Protein AF-A0A2B2FW16-F1 (afdb_monomer_lite)

Sequence (118 aa):
MTKNWTPPLGQTPNYMNGGWNTHQTSRTADKVDHIADKASFAVDMINNALIGFDGIEKELMELSSASNPPQPETLRIMAHRIDTYQKQVQNGLFNLKKFMEDIDKATDNIQRNSDWKY

pLDDT: mean 77.88, std 19.07, range [40.53, 97.56]

Foldseek 3Di:
DDDDDDPDDDDDPPPVPPPPVVVVVVVLVVQLVVLVVQLVVLVVLLVVLVVLVVVLVVVVVVQVPDPDHDDVVVVVVSVVSNVVSVVSNVVSVVSNVVSVVVNVVSVVVVVVVVVVPD

Secondary structure (DSSP, 8-state):
--------TT----TTSSSHHHHHHHHHHHHHHHHHHHHHHHHHHHHHHHHHHHHHHHHHHHHHH-SSPPPHHHHHHHHHHHHHHHHHHHHHHHHHHHHHHHHHHHHHHHHHHHHTT-

Organism: Bacillus cereus (NCBI:txid1396)

Structure (mmCIF, N/CA/C/O backbone):
data_AF-A0A2B2FW16-F1
#
_entry.id   AF-A0A2B2FW16-F1
#
loop_
_atom_site.group_PDB
_atom_site.id
_atom_site.type_symbol
_atom_site.label_atom_id
_atom_site.label_alt_id
_atom_site.label_comp_id
_atom_site.label_asym_id
_atom_site.label_entity_id
_atom_site.label_seq_id
_atom_site.pdbx_PDB_ins_code
_atom_site.Cartn_x
_atom_site.Cartn_y
_atom_site.Cartn_z
_atom_site.occupancy
_atom_site.B_iso_or_equiv
_atom_site.auth_seq_id
_atom_site.auth_comp_id
_atom_site.auth_asym_id
_atom_site.auth_atom_id
_atom_site.pdbx_PDB_model_num
ATOM 1 N N . MET A 1 1 ? 42.074 -29.219 -70.187 1.00 40.53 1 MET A N 1
ATOM 2 C CA . MET A 1 1 ? 42.524 -28.145 -69.275 1.00 40.53 1 MET A CA 1
ATOM 3 C C . MET A 1 1 ? 41.413 -27.871 -68.274 1.00 40.53 1 MET A C 1
ATOM 5 O O . MET A 1 1 ? 40.468 -27.160 -68.585 1.00 40.53 1 MET A O 1
ATOM 9 N N . THR A 1 2 ? 41.472 -28.517 -67.114 1.00 44.41 2 THR A N 1
ATOM 10 C CA . THR A 1 2 ? 40.521 -28.348 -66.009 1.00 44.41 2 THR A CA 1
ATOM 11 C C . THR A 1 2 ? 40.937 -27.127 -65.190 1.00 44.41 2 THR A C 1
ATOM 13 O O . THR A 1 2 ? 42.020 -27.114 -64.608 1.00 44.41 2 THR A O 1
ATOM 16 N N . LYS A 1 3 ? 40.118 -26.069 -65.177 1.00 44.16 3 LYS A N 1
ATOM 17 C CA . LYS A 1 3 ? 40.346 -24.913 -64.299 1.00 44.16 3 LYS A CA 1
ATOM 18 C C . LYS A 1 3 ? 39.970 -25.302 -62.868 1.00 44.16 3 LYS A C 1
ATOM 20 O O . LYS A 1 3 ? 38.790 -25.403 -62.551 1.00 44.16 3 LYS A O 1
ATOM 25 N N . ASN A 1 4 ? 40.983 -25.507 -62.029 1.00 47.41 4 ASN A N 1
ATOM 26 C CA . ASN A 1 4 ? 40.842 -25.523 -60.577 1.00 47.41 4 ASN A CA 1
ATOM 27 C C . ASN A 1 4 ? 40.346 -24.144 -60.130 1.00 47.41 4 ASN A C 1
ATOM 29 O O . ASN A 1 4 ? 41.022 -23.140 -60.356 1.00 47.41 4 ASN A O 1
ATOM 33 N N . TRP A 1 5 ? 39.155 -24.094 -59.542 1.00 49.66 5 TRP A N 1
ATOM 34 C CA . TRP A 1 5 ? 38.637 -22.894 -58.900 1.00 49.66 5 TRP A CA 1
ATOM 35 C C . TRP A 1 5 ? 38.999 -22.945 -57.417 1.00 49.66 5 TRP A C 1
ATOM 37 O O . TRP A 1 5 ? 38.567 -23.849 -56.703 1.00 49.66 5 TRP A O 1
ATOM 47 N N . THR A 1 6 ? 39.804 -21.988 -56.967 1.00 59.97 6 THR A N 1
ATOM 48 C CA . THR A 1 6 ? 40.143 -21.788 -55.555 1.00 59.97 6 THR A CA 1
ATOM 49 C C . THR A 1 6 ? 39.405 -20.535 -55.076 1.00 59.97 6 THR A C 1
ATOM 51 O O . THR A 1 6 ? 39.604 -19.476 -55.679 1.00 59.97 6 THR A O 1
ATOM 54 N N . PRO A 1 7 ? 38.552 -20.604 -54.037 1.00 52.31 7 PRO A N 1
ATOM 55 C CA . PRO A 1 7 ? 37.920 -19.409 -53.490 1.00 52.31 7 PRO A CA 1
ATOM 56 C C . PRO A 1 7 ? 38.981 -18.480 -52.875 1.00 52.31 7 PRO A C 1
ATOM 58 O O . PRO A 1 7 ? 39.965 -18.967 -52.309 1.00 52.31 7 PRO A O 1
ATOM 61 N N . PRO A 1 8 ? 38.806 -17.149 -52.963 1.00 55.25 8 PRO A N 1
ATOM 62 C CA . PRO A 1 8 ? 39.739 -16.201 -52.373 1.00 55.25 8 PRO A CA 1
ATOM 63 C C . PRO A 1 8 ? 39.757 -16.359 -50.847 1.00 55.25 8 PRO A C 1
ATOM 65 O O . PRO A 1 8 ? 38.731 -16.235 -50.175 1.00 55.25 8 PRO A O 1
ATOM 68 N N . LEU A 1 9 ? 40.943 -16.630 -50.299 1.00 51.38 9 LEU A N 1
ATOM 69 C CA . LEU A 1 9 ? 41.205 -16.596 -48.864 1.00 51.38 9 LEU A CA 1
ATOM 70 C C . LEU A 1 9 ? 41.092 -15.140 -48.400 1.00 51.38 9 LEU A C 1
ATOM 72 O O . LEU A 1 9 ? 41.952 -14.323 -48.716 1.00 51.38 9 LEU A O 1
ATOM 76 N N . GLY A 1 10 ? 40.013 -14.805 -47.692 1.00 48.97 10 GLY A N 1
ATOM 77 C CA . GLY A 1 10 ? 39.841 -13.455 -47.147 1.00 48.97 10 GLY A CA 1
ATOM 78 C C . GLY A 1 10 ? 38.414 -12.997 -46.861 1.00 48.97 10 GLY A C 1
ATOM 79 O O . GLY A 1 10 ? 38.240 -11.879 -46.392 1.00 48.97 10 GLY A O 1
ATOM 80 N N . GLN A 1 11 ? 37.387 -13.814 -47.098 1.00 46.72 11 GLN A N 1
ATOM 81 C CA . GLN A 1 11 ? 36.045 -13.490 -46.611 1.00 46.72 11 GLN A CA 1
ATOM 82 C C . GLN A 1 11 ? 35.907 -13.981 -45.171 1.00 46.72 11 GLN A C 1
ATOM 84 O O . GLN A 1 11 ? 35.471 -15.102 -44.912 1.00 46.72 11 GLN A O 1
ATOM 89 N N . THR A 1 12 ? 36.302 -13.141 -44.216 1.00 50.41 12 THR A N 1
ATOM 90 C CA . THR A 1 12 ? 35.752 -13.239 -42.865 1.00 50.41 12 THR A CA 1
ATOM 91 C C . THR A 1 12 ? 34.227 -13.149 -42.983 1.00 50.41 12 THR A C 1
ATOM 93 O O . THR A 1 12 ? 33.723 -12.224 -43.629 1.00 50.41 12 THR A O 1
ATOM 96 N N . PRO A 1 13 ? 33.455 -14.093 -42.412 1.00 45.47 13 PRO A N 1
ATOM 97 C CA . PRO A 1 13 ? 32.012 -13.947 -42.376 1.00 45.47 13 PRO A CA 1
ATOM 98 C C . PRO A 1 13 ? 31.729 -12.670 -41.597 1.00 45.47 13 PRO A C 1
ATOM 100 O O . PRO A 1 13 ? 32.219 -12.489 -40.480 1.00 45.47 13 PRO A O 1
ATOM 103 N N . ASN A 1 14 ? 31.002 -11.750 -42.217 1.00 49.28 14 ASN A N 1
ATOM 104 C CA . ASN A 1 14 ? 30.673 -10.467 -41.627 1.00 49.28 14 ASN A CA 1
ATOM 105 C C . ASN A 1 14 ? 29.617 -10.694 -40.525 1.00 49.28 14 ASN A C 1
ATOM 107 O O . ASN A 1 14 ? 28.436 -10.409 -40.698 1.00 49.28 14 ASN A O 1
ATOM 111 N N . TYR A 1 15 ? 30.046 -11.236 -39.379 1.00 46.12 15 TYR A N 1
ATOM 112 C CA . TYR A 1 15 ? 29.247 -11.430 -38.162 1.00 46.12 15 TYR A CA 1
ATOM 113 C C . TYR A 1 15 ? 28.799 -10.093 -37.530 1.00 46.12 15 TYR A C 1
ATOM 115 O O . TYR A 1 15 ? 28.121 -10.077 -36.507 1.00 46.12 15 TYR A O 1
ATOM 123 N N . MET A 1 16 ? 29.143 -8.952 -38.139 1.00 44.00 16 MET A N 1
ATOM 124 C CA . MET A 1 16 ? 28.789 -7.606 -37.679 1.00 44.00 16 MET A CA 1
ATOM 125 C C . MET A 1 16 ? 27.459 -7.070 -38.234 1.00 44.00 16 MET A C 1
ATOM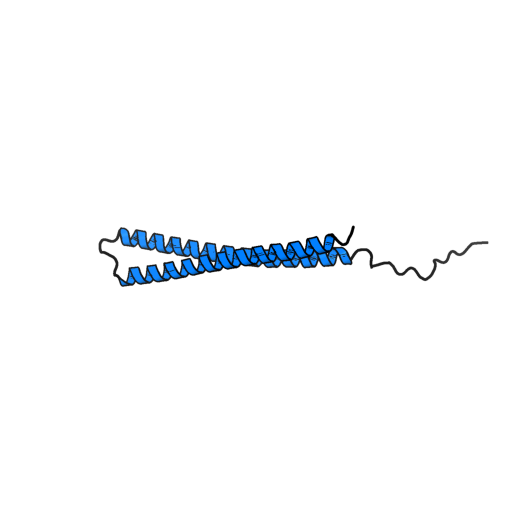 127 O O . MET A 1 16 ? 27.130 -5.923 -37.953 1.00 44.00 16 MET A O 1
ATOM 131 N N . ASN A 1 17 ? 26.664 -7.855 -38.974 1.00 44.06 17 ASN A N 1
ATOM 132 C CA . ASN A 1 17 ? 25.425 -7.360 -39.602 1.00 44.06 17 ASN A CA 1
ATOM 133 C C . ASN A 1 17 ? 24.112 -7.856 -38.953 1.00 44.06 17 ASN A C 1
ATOM 135 O O . ASN A 1 17 ? 23.100 -8.014 -39.627 1.00 44.06 17 ASN A O 1
ATOM 139 N N . GLY A 1 18 ? 24.109 -8.133 -37.644 1.00 46.28 18 GLY A N 1
ATOM 140 C CA . GLY A 1 18 ? 22.880 -8.582 -36.963 1.00 46.28 18 GLY A CA 1
ATOM 141 C C . GLY A 1 18 ? 22.825 -8.445 -35.440 1.00 46.28 18 GLY A C 1
ATOM 142 O O . GLY A 1 18 ? 21.771 -8.682 -34.860 1.00 46.28 18 GLY A O 1
ATOM 143 N N . GLY A 1 19 ? 23.924 -8.060 -34.778 1.00 45.50 19 GLY A N 1
ATOM 144 C CA . GLY A 1 19 ? 24.004 -8.038 -33.308 1.00 45.50 19 GLY A CA 1
ATOM 145 C C . GLY A 1 19 ? 23.775 -6.674 -32.649 1.00 45.50 19 GLY A C 1
ATOM 146 O O . GLY A 1 19 ? 23.350 -6.616 -31.501 1.00 45.50 19 GLY A O 1
ATOM 147 N N . TRP A 1 20 ? 24.037 -5.563 -33.342 1.00 44.16 20 TRP A N 1
ATOM 148 C CA . TRP A 1 20 ? 24.060 -4.238 -32.702 1.00 44.16 20 TRP A CA 1
ATOM 149 C C . TRP A 1 20 ? 22.665 -3.652 -32.431 1.00 44.16 20 TRP A C 1
ATOM 151 O O . TRP A 1 20 ? 22.440 -3.103 -31.355 1.00 44.16 20 TRP A O 1
ATOM 161 N N . ASN A 1 21 ? 21.714 -3.820 -33.359 1.00 50.38 21 ASN A N 1
ATOM 162 C CA . ASN A 1 21 ? 20.327 -3.367 -33.171 1.00 50.38 21 ASN A CA 1
ATOM 163 C C . ASN A 1 21 ? 19.575 -4.242 -32.147 1.00 50.38 21 ASN A C 1
ATOM 165 O O . ASN A 1 21 ? 18.830 -3.725 -31.326 1.00 50.38 21 ASN A O 1
ATOM 169 N N . THR A 1 22 ? 19.812 -5.556 -32.138 1.00 54.75 22 THR A N 1
ATOM 170 C CA . THR A 1 22 ? 19.183 -6.508 -31.203 1.00 54.75 22 THR A CA 1
ATOM 171 C C . THR A 1 22 ? 19.673 -6.339 -29.766 1.00 54.75 22 THR A C 1
ATOM 173 O O . THR A 1 22 ? 18.867 -6.415 -28.844 1.00 54.75 22 THR A O 1
ATOM 176 N N . HIS A 1 23 ? 20.958 -6.042 -29.546 1.00 58.09 23 HIS A N 1
ATOM 177 C CA . HIS A 1 23 ? 21.494 -5.840 -28.192 1.00 58.09 23 HIS A CA 1
ATOM 178 C C . HIS A 1 23 ? 20.967 -4.569 -27.514 1.00 58.09 23 HIS A C 1
ATOM 180 O O . HIS A 1 23 ? 20.744 -4.572 -26.303 1.00 58.09 23 HIS A O 1
ATOM 186 N N . GLN A 1 24 ? 20.768 -3.479 -28.262 1.00 57.28 24 GLN A N 1
ATOM 187 C CA . GLN A 1 24 ? 20.210 -2.244 -27.702 1.00 57.28 24 GLN A CA 1
ATOM 188 C C . GLN A 1 24 ? 18.713 -2.374 -27.413 1.00 57.28 24 GLN A C 1
ATOM 190 O O . GLN A 1 24 ? 18.280 -1.978 -26.335 1.00 57.28 24 GLN A O 1
ATOM 195 N N . THR A 1 25 ? 17.938 -2.982 -28.317 1.00 61.00 25 THR A N 1
ATOM 196 C CA . THR A 1 25 ? 16.512 -3.250 -28.079 1.00 61.00 25 THR A CA 1
ATOM 197 C C . THR A 1 25 ? 16.305 -4.225 -26.916 1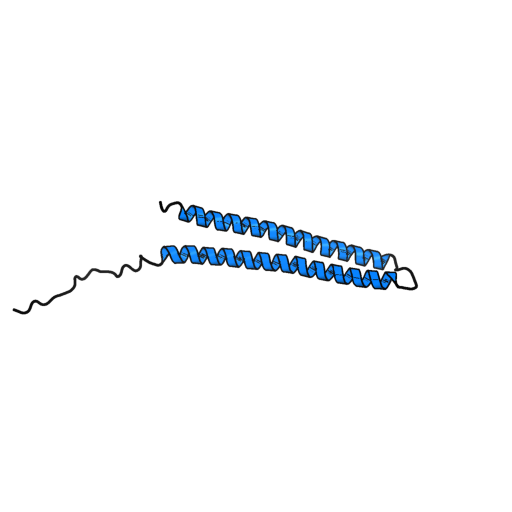.00 61.00 25 THR A C 1
ATOM 199 O O . THR A 1 25 ? 15.447 -3.972 -26.079 1.00 61.00 25 THR A O 1
ATOM 202 N N . SER A 1 26 ? 17.138 -5.268 -26.790 1.00 62.88 26 SER A N 1
ATOM 203 C CA . SER A 1 26 ? 17.090 -6.216 -25.663 1.00 62.88 26 SER A CA 1
ATOM 204 C C . SER A 1 26 ? 17.371 -5.534 -24.323 1.00 62.88 26 SER A C 1
ATOM 206 O O . SER A 1 26 ? 16.546 -5.610 -23.426 1.00 62.88 26 SER A O 1
ATOM 208 N N . ARG A 1 27 ? 18.471 -4.774 -24.197 1.00 68.00 27 ARG A N 1
ATOM 209 C CA . ARG A 1 27 ? 18.812 -4.068 -22.940 1.00 68.00 27 ARG A CA 1
ATOM 210 C C . ARG A 1 27 ? 17.770 -3.040 -22.515 1.00 68.00 27 ARG A C 1
ATOM 212 O O . ARG A 1 27 ? 17.699 -2.659 -21.351 1.00 68.00 27 ARG A O 1
ATOM 219 N N . THR A 1 28 ? 17.046 -2.508 -23.481 1.00 64.81 28 THR A N 1
ATOM 220 C CA . THR A 1 28 ? 15.968 -1.558 -23.266 1.00 64.81 28 THR A CA 1
ATOM 221 C C . THR A 1 28 ? 14.696 -2.261 -22.809 1.00 64.81 28 THR A C 1
ATOM 223 O O . THR A 1 28 ? 14.086 -1.802 -21.848 1.00 64.81 28 THR A O 1
ATOM 226 N N . ALA A 1 29 ? 14.323 -3.370 -23.453 1.00 67.94 29 ALA A N 1
ATOM 227 C CA . ALA A 1 29 ? 13.219 -4.213 -23.007 1.00 67.94 29 ALA A CA 1
ATOM 228 C C . ALA A 1 29 ? 13.457 -4.686 -21.564 1.00 67.94 29 ALA A C 1
ATOM 230 O O . ALA A 1 29 ? 12.606 -4.458 -20.716 1.00 67.94 29 ALA A O 1
ATOM 231 N N . ASP A 1 30 ? 14.674 -5.145 -21.248 1.00 76.56 30 ASP A N 1
ATOM 232 C CA . ASP A 1 30 ? 15.062 -5.546 -19.888 1.00 76.56 30 ASP A CA 1
ATOM 233 C C . ASP A 1 30 ? 14.887 -4.409 -18.858 1.00 76.56 30 ASP A C 1
ATOM 235 O O . ASP A 1 30 ? 14.530 -4.639 -17.703 1.00 76.56 30 ASP A O 1
ATOM 239 N N . LYS A 1 31 ? 15.143 -3.152 -19.255 1.00 72.00 31 LYS A N 1
ATOM 240 C CA . LYS A 1 31 ? 14.938 -1.981 -18.383 1.00 72.00 31 LYS A CA 1
ATOM 241 C C . LYS A 1 31 ? 13.462 -1.681 -18.174 1.00 72.00 31 LYS A C 1
ATOM 243 O O . LYS A 1 31 ? 13.083 -1.349 -17.055 1.00 72.00 31 LYS A O 1
ATOM 248 N N . VAL A 1 32 ? 12.658 -1.755 -19.232 1.00 73.75 32 VAL A N 1
ATOM 249 C CA . VAL A 1 32 ? 11.210 -1.540 -19.148 1.00 73.75 32 VAL A CA 1
ATOM 250 C C . VAL A 1 32 ? 10.576 -2.623 -18.282 1.00 73.75 32 VAL A C 1
ATOM 252 O O . VAL A 1 32 ? 9.842 -2.276 -17.362 1.00 73.75 32 VAL A O 1
ATOM 255 N N . ASP A 1 33 ? 10.945 -3.889 -18.481 1.00 79.25 33 ASP A N 1
ATOM 256 C CA . ASP A 1 33 ? 10.482 -5.019 -17.671 1.00 79.25 33 ASP A CA 1
ATOM 257 C C . ASP A 1 33 ? 10.848 -4.828 -16.194 1.00 79.25 33 ASP A C 1
ATOM 259 O O . ASP A 1 33 ? 9.985 -4.885 -15.321 1.00 79.25 33 ASP A O 1
ATOM 263 N N . HIS A 1 34 ? 12.096 -4.458 -15.891 1.00 81.31 34 HIS A N 1
ATOM 264 C CA . HIS A 1 34 ? 12.508 -4.206 -14.509 1.00 81.31 34 HIS A CA 1
ATOM 265 C C . HIS A 1 34 ? 11.744 -3.029 -13.865 1.00 81.31 34 HIS A C 1
ATOM 267 O O . HIS A 1 34 ? 11.527 -3.009 -12.646 1.00 81.31 34 HIS A O 1
ATOM 273 N N . ILE A 1 35 ? 11.363 -2.004 -14.631 1.00 78.75 35 ILE A N 1
ATOM 274 C CA . ILE A 1 35 ? 10.545 -0.909 -14.094 1.00 78.75 35 ILE A CA 1
ATOM 275 C C . ILE A 1 35 ? 9.083 -1.351 -13.940 1.00 78.75 35 ILE A C 1
ATOM 277 O O . ILE A 1 35 ? 8.455 -0.988 -12.946 1.00 78.75 35 ILE A O 1
ATOM 281 N N . ALA A 1 36 ? 8.565 -2.177 -14.850 1.00 81.62 36 ALA A N 1
ATOM 282 C CA . ALA A 1 36 ? 7.239 -2.773 -14.741 1.00 81.62 36 ALA A CA 1
ATOM 283 C C . ALA A 1 36 ? 7.114 -3.642 -13.479 1.00 81.62 36 ALA A C 1
ATOM 285 O O . ALA A 1 36 ? 6.147 -3.484 -12.736 1.00 81.62 36 ALA A O 1
ATOM 286 N N . ASP A 1 37 ? 8.129 -4.447 -13.153 1.00 84.62 37 ASP A N 1
ATOM 287 C CA . ASP A 1 37 ? 8.180 -5.227 -11.909 1.00 84.62 37 ASP A CA 1
ATOM 288 C C . ASP A 1 37 ? 8.108 -4.329 -10.664 1.00 84.62 37 ASP A C 1
ATOM 290 O O . ASP A 1 37 ? 7.375 -4.600 -9.709 1.00 84.62 37 ASP A O 1
ATOM 294 N N . LYS A 1 38 ? 8.833 -3.203 -10.675 1.00 83.88 38 LYS A N 1
ATOM 295 C CA . LYS A 1 38 ? 8.793 -2.220 -9.581 1.00 83.88 38 LYS A CA 1
ATOM 296 C C . LYS A 1 38 ? 7.436 -1.526 -9.474 1.00 83.88 38 LYS A C 1
ATOM 298 O O . LYS A 1 38 ? 6.965 -1.279 -8.363 1.00 83.88 38 LYS A O 1
ATOM 303 N N . ALA A 1 39 ? 6.810 -1.210 -10.606 1.00 85.44 39 ALA A N 1
ATOM 304 C CA . ALA A 1 39 ? 5.464 -0.655 -10.640 1.00 85.44 39 ALA A CA 1
ATOM 305 C C . ALA A 1 39 ? 4.444 -1.659 -10.088 1.00 85.44 39 ALA A C 1
ATOM 307 O O . ALA A 1 39 ? 3.631 -1.275 -9.250 1.00 85.44 39 ALA A O 1
ATOM 308 N N . SER A 1 40 ? 4.547 -2.938 -10.464 1.00 88.94 40 SER A N 1
ATOM 309 C CA . SER A 1 40 ? 3.724 -4.017 -9.907 1.00 88.94 40 SER A CA 1
ATOM 310 C C . SER A 1 40 ? 3.870 -4.094 -8.389 1.00 88.94 40 SER A C 1
ATOM 312 O O . SER A 1 40 ? 2.873 -4.064 -7.677 1.00 88.94 40 SER A O 1
ATOM 314 N N . PHE A 1 41 ? 5.102 -4.064 -7.874 1.00 86.88 41 PHE A N 1
ATOM 315 C CA . PHE A 1 41 ? 5.340 -4.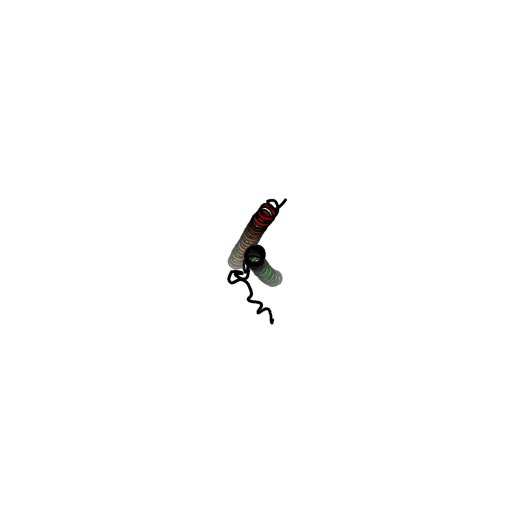043 -6.431 1.00 86.88 41 PHE A CA 1
ATOM 316 C C . PHE A 1 41 ? 4.686 -2.835 -5.736 1.00 86.88 41 PHE A C 1
ATOM 318 O O . PHE A 1 41 ? 4.109 -2.963 -4.656 1.00 86.88 41 PHE A O 1
ATOM 325 N N . ALA A 1 42 ? 4.745 -1.648 -6.344 1.00 87.31 42 ALA A N 1
ATOM 326 C CA . ALA A 1 42 ? 4.096 -0.464 -5.787 1.00 87.31 42 ALA A CA 1
ATOM 327 C C . ALA A 1 42 ? 2.558 -0.563 -5.812 1.00 87.31 42 ALA A C 1
ATOM 329 O O . ALA A 1 42 ? 1.910 -0.104 -4.870 1.00 87.31 42 ALA A O 1
ATOM 330 N N . VAL A 1 43 ? 1.976 -1.202 -6.833 1.00 92.88 43 VAL A N 1
ATOM 331 C CA . VAL A 1 43 ? 0.543 -1.549 -6.863 1.00 92.88 43 VAL A CA 1
ATOM 332 C C . VAL A 1 43 ? 0.202 -2.537 -5.748 1.00 92.88 43 VAL A C 1
ATOM 334 O O . VAL A 1 43 ? -0.773 -2.322 -5.030 1.00 92.88 43 VAL A O 1
ATOM 337 N N . ASP A 1 44 ? 1.023 -3.563 -5.530 1.00 92.44 44 ASP A N 1
ATOM 338 C CA . ASP A 1 44 ? 0.813 -4.546 -4.462 1.00 92.44 44 ASP A CA 1
ATOM 339 C C . ASP A 1 44 ? 0.858 -3.901 -3.072 1.00 92.44 44 ASP A C 1
ATOM 341 O O . ASP A 1 44 ? 0.053 -4.233 -2.201 1.00 92.44 44 ASP A O 1
ATOM 345 N N . MET A 1 45 ? 1.749 -2.926 -2.858 1.00 88.75 45 MET A N 1
ATOM 346 C CA . MET A 1 45 ? 1.761 -2.134 -1.623 1.00 88.75 45 MET A CA 1
ATOM 347 C C . MET A 1 45 ? 0.439 -1.390 -1.400 1.00 88.75 45 MET A C 1
ATOM 349 O O . MET A 1 45 ? -0.070 -1.379 -0.278 1.00 88.75 45 MET A O 1
ATOM 353 N N . ILE A 1 46 ? -0.126 -0.783 -2.448 1.00 94.88 46 ILE A N 1
ATOM 354 C CA . ILE A 1 46 ? -1.414 -0.080 -2.361 1.00 94.88 46 ILE A CA 1
ATOM 355 C C . ILE A 1 46 ? -2.537 -1.077 -2.068 1.00 94.88 46 ILE A C 1
ATOM 357 O O . ILE A 1 46 ? -3.322 -0.849 -1.151 1.00 94.88 46 ILE A O 1
ATOM 361 N N . ASN A 1 47 ? -2.587 -2.201 -2.786 1.00 95.50 47 ASN A N 1
ATOM 362 C CA . ASN A 1 47 ? -3.602 -3.236 -2.585 1.00 95.50 47 ASN A CA 1
ATOM 363 C C . ASN A 1 47 ? -3.576 -3.797 -1.158 1.00 95.50 47 ASN A C 1
ATOM 365 O O . ASN A 1 47 ? -4.621 -3.914 -0.521 1.00 95.50 47 ASN A O 1
ATOM 369 N N . ASN A 1 48 ? -2.389 -4.074 -0.617 1.00 94.19 48 ASN A N 1
ATOM 370 C CA . ASN A 1 48 ? -2.246 -4.545 0.760 1.00 94.19 48 ASN A CA 1
ATOM 371 C C . ASN A 1 48 ? -2.735 -3.511 1.785 1.00 94.19 48 ASN A C 1
ATOM 373 O O . ASN A 1 48 ? -3.381 -3.877 2.768 1.00 94.19 48 ASN A O 1
ATOM 377 N N . ALA A 1 49 ? -2.481 -2.222 1.551 1.00 93.75 49 ALA A N 1
ATOM 378 C CA . ALA A 1 49 ? -2.997 -1.165 2.413 1.00 93.75 49 ALA A CA 1
ATOM 379 C C . ALA A 1 49 ? -4.533 -1.060 2.347 1.00 93.75 49 ALA A C 1
ATOM 381 O O . ALA A 1 49 ? -5.174 -0.864 3.378 1.00 93.75 49 ALA A O 1
ATOM 382 N N . LEU A 1 50 ? -5.134 -1.254 1.166 1.00 95.44 50 LEU A N 1
ATOM 383 C CA . LEU A 1 50 ? -6.593 -1.290 0.992 1.00 95.44 50 LEU A CA 1
ATOM 384 C C . LEU A 1 50 ? -7.242 -2.467 1.734 1.00 95.44 50 LEU A C 1
ATOM 386 O O . LEU A 1 50 ? -8.258 -2.276 2.396 1.00 95.44 50 LEU A O 1
ATOM 390 N N . ILE A 1 51 ? -6.626 -3.652 1.702 1.00 96.25 51 ILE A N 1
ATOM 391 C CA . ILE A 1 51 ? -7.058 -4.801 2.521 1.00 96.25 51 ILE A CA 1
ATOM 392 C C . ILE A 1 51 ? -6.984 -4.454 4.015 1.00 96.25 51 ILE A C 1
ATOM 394 O O . ILE A 1 51 ? -7.873 -4.803 4.790 1.00 96.25 51 ILE A O 1
ATOM 398 N N . GLY A 1 52 ? -5.938 -3.730 4.425 1.00 94.19 52 GLY A N 1
ATOM 399 C CA . GLY A 1 52 ? -5.799 -3.219 5.785 1.00 94.19 52 GLY A CA 1
ATOM 400 C C . GLY A 1 52 ? -6.962 -2.320 6.212 1.00 94.19 52 GLY A C 1
ATOM 401 O O . GLY A 1 52 ? -7.479 -2.477 7.319 1.00 94.19 52 GLY A O 1
ATOM 402 N N . PHE A 1 53 ? -7.403 -1.416 5.332 1.00 97.19 53 PHE A N 1
ATOM 403 C CA . PHE A 1 53 ? -8.565 -0.561 5.580 1.00 97.19 53 PHE A CA 1
ATOM 404 C C . PHE A 1 53 ? -9.876 -1.348 5.702 1.00 97.19 53 PHE A C 1
ATOM 406 O O . PHE A 1 53 ? -10.623 -1.082 6.638 1.00 97.19 53 PHE A O 1
ATOM 413 N N . ASP A 1 54 ? -10.122 -2.342 4.844 1.00 96.75 54 ASP A N 1
ATOM 414 C CA . ASP A 1 54 ? -11.295 -3.233 4.947 1.00 96.75 54 ASP A CA 1
ATOM 415 C C . ASP A 1 54 ? -11.314 -4.002 6.285 1.00 96.75 54 ASP A C 1
ATOM 417 O O . ASP A 1 54 ? -12.354 -4.159 6.926 1.00 96.75 54 ASP A O 1
ATOM 421 N N . GLY A 1 55 ? -10.143 -4.416 6.781 1.00 96.44 55 GLY A N 1
ATOM 422 C CA . GLY A 1 55 ? -10.022 -4.992 8.124 1.00 96.44 55 GLY A CA 1
ATOM 423 C C . GLY A 1 55 ? -10.485 -4.034 9.229 1.00 96.44 55 GLY A C 1
ATOM 424 O O . GLY A 1 55 ? -11.240 -4.431 10.113 1.00 96.44 55 GLY A O 1
ATOM 425 N N . ILE A 1 56 ? -10.081 -2.761 9.156 1.00 95.94 56 ILE A N 1
ATOM 426 C CA . ILE A 1 56 ? -10.509 -1.730 10.117 1.00 95.94 56 ILE A CA 1
ATOM 427 C C . ILE A 1 56 ? -12.006 -1.434 9.982 1.00 95.94 56 ILE A C 1
ATOM 429 O O . ILE A 1 56 ? -12.677 -1.234 10.991 1.00 95.94 56 ILE A O 1
ATOM 433 N N . GLU A 1 57 ? -12.542 -1.413 8.762 1.00 95.94 57 GLU A N 1
ATOM 434 C CA . GLU A 1 57 ? -13.973 -1.223 8.518 1.00 95.94 57 GLU A CA 1
ATOM 435 C C . GLU A 1 57 ? -14.802 -2.305 9.219 1.00 95.94 57 GLU A C 1
ATOM 437 O O . GLU A 1 57 ? -15.744 -1.985 9.942 1.00 95.94 57 GLU A O 1
ATOM 442 N N . LYS A 1 58 ? -14.412 -3.576 9.085 1.00 95.88 58 LYS A N 1
ATOM 443 C CA . LYS A 1 58 ? -15.078 -4.697 9.767 1.00 95.88 58 LYS A CA 1
ATOM 444 C C . LYS A 1 58 ? -15.038 -4.552 11.286 1.00 95.88 58 LYS A C 1
ATOM 446 O O . LYS A 1 58 ? -16.073 -4.688 11.933 1.00 95.88 58 LYS A O 1
ATOM 451 N N . GLU A 1 59 ? -13.882 -4.200 11.844 1.00 94.19 59 GLU A N 1
ATOM 452 C CA . GLU A 1 59 ? -13.747 -3.941 13.283 1.00 94.19 59 GLU A CA 1
ATOM 453 C C . GLU A 1 59 ? -14.648 -2.781 13.741 1.00 94.19 59 GLU A C 1
ATOM 455 O O . GLU A 1 59 ? -15.311 -2.876 14.773 1.00 94.19 59 GLU A O 1
ATOM 460 N N . LEU A 1 60 ? -14.735 -1.696 12.965 1.00 93.31 60 LEU A N 1
ATOM 461 C CA . LEU A 1 60 ? -15.635 -0.578 13.257 1.00 93.31 60 LEU A CA 1
ATOM 462 C C . LEU A 1 60 ? -17.106 -0.996 13.208 1.00 93.31 60 LEU A C 1
ATOM 464 O O . LEU A 1 60 ? -17.880 -0.586 14.074 1.00 93.31 60 LEU A O 1
ATOM 468 N N . MET A 1 61 ? -17.492 -1.824 12.236 1.00 94.69 61 MET A N 1
ATOM 469 C CA . MET A 1 61 ? -18.848 -2.361 12.140 1.00 94.69 61 MET A CA 1
ATOM 470 C C . MET A 1 61 ? -19.194 -3.208 13.367 1.00 94.69 61 MET A C 1
ATOM 472 O O . MET A 1 61 ? -20.249 -3.004 13.971 1.00 94.69 61 MET A O 1
ATOM 476 N N . GLU A 1 62 ? -18.287 -4.082 13.802 1.00 93.19 62 GLU A N 1
ATOM 477 C CA . GLU A 1 62 ? -18.459 -4.876 15.021 1.00 93.19 62 GLU A CA 1
ATOM 478 C C . GLU A 1 62 ? -18.608 -3.982 16.259 1.00 93.19 62 GLU A C 1
ATOM 480 O O . GLU A 1 62 ? -19.574 -4.124 17.013 1.00 93.19 62 GLU A O 1
ATOM 485 N N . LEU A 1 63 ? -17.719 -2.999 16.429 1.00 93.56 63 LEU A N 1
ATOM 486 C CA . LEU A 1 63 ? -17.764 -2.057 17.550 1.00 93.56 63 LEU A CA 1
ATOM 487 C C . LEU A 1 63 ? -19.025 -1.189 17.548 1.00 93.56 63 LEU A C 1
ATOM 489 O O . LEU A 1 63 ? -19.536 -0.859 18.616 1.00 93.56 63 LEU A O 1
ATOM 493 N N . SER A 1 64 ? -19.550 -0.837 16.373 1.00 90.62 64 SER A N 1
ATOM 494 C CA . SER A 1 64 ? -20.793 -0.066 16.253 1.00 90.62 64 SER A CA 1
ATOM 495 C C . SER A 1 64 ? -22.025 -0.849 16.716 1.00 90.62 64 SER A C 1
ATOM 497 O O . SER A 1 64 ? -22.991 -0.256 17.192 1.00 90.62 64 SER A O 1
ATOM 499 N N . SER A 1 65 ? -21.976 -2.180 16.606 1.00 91.25 65 SER A N 1
ATOM 500 C CA . SER A 1 65 ? -23.039 -3.090 17.044 1.00 91.25 65 SER A CA 1
ATOM 501 C C . SER A 1 65 ? -22.893 -3.550 18.499 1.00 91.25 65 SER A C 1
ATOM 503 O O . SER A 1 65 ? -23.780 -4.223 19.028 1.00 91.25 65 SER A O 1
ATOM 505 N N . ALA A 1 66 ? -21.783 -3.204 19.155 1.00 91.25 66 ALA A N 1
ATOM 506 C CA . ALA A 1 66 ? -21.497 -3.630 20.514 1.00 91.25 66 ALA A CA 1
ATOM 507 C C . ALA A 1 66 ? -22.407 -2.926 21.535 1.00 91.25 66 ALA A C 1
ATOM 509 O O . ALA A 1 66 ? -22.650 -1.723 21.469 1.00 91.25 66 ALA A O 1
ATOM 510 N N . SER A 1 67 ? -22.863 -3.675 22.543 1.00 91.62 67 SER A N 1
ATOM 511 C CA . SER A 1 67 ? -23.769 -3.166 23.585 1.00 91.62 67 SER A CA 1
ATOM 512 C C . SER A 1 67 ? -23.155 -2.076 24.468 1.00 91.62 67 SER A C 1
ATOM 514 O O . SER A 1 67 ? -23.881 -1.329 25.117 1.00 91.62 67 SER A O 1
ATOM 516 N N . ASN A 1 68 ? -21.824 -2.010 24.524 1.00 91.06 68 ASN A N 1
ATOM 517 C CA . ASN A 1 68 ? -21.076 -1.019 25.284 1.00 91.06 68 ASN A CA 1
ATOM 518 C C . ASN A 1 68 ? -20.147 -0.256 24.339 1.00 91.06 68 ASN A C 1
ATOM 520 O O . ASN A 1 68 ? -19.572 -0.871 23.437 1.00 91.06 68 ASN A O 1
ATOM 524 N N . PRO A 1 69 ? -19.945 1.052 24.562 1.00 88.56 69 PRO A N 1
ATOM 525 C CA . PRO A 1 69 ? -19.056 1.839 23.724 1.00 88.56 69 PRO A CA 1
ATOM 526 C C . PRO A 1 69 ? -17.609 1.316 23.800 1.00 88.56 69 PRO A C 1
ATOM 528 O O . PRO A 1 69 ? -17.171 0.869 24.869 1.00 88.56 69 PRO A O 1
ATOM 531 N N . PRO A 1 70 ? -16.845 1.395 22.694 1.00 90.25 70 PRO A N 1
ATOM 532 C CA . PRO A 1 70 ? -15.439 1.013 22.680 1.00 90.25 70 PRO A CA 1
ATOM 533 C C . PRO A 1 70 ? -14.624 1.852 23.664 1.00 90.25 70 PRO A C 1
ATOM 535 O O . PRO A 1 70 ? -14.868 3.045 23.859 1.00 90.25 70 PRO A O 1
ATOM 538 N N . GLN A 1 71 ? -13.602 1.230 24.250 1.00 93.00 71 GLN A N 1
ATOM 539 C CA . GLN A 1 71 ? -12.639 1.953 25.071 1.00 93.00 71 GLN A CA 1
ATOM 540 C C . GLN A 1 71 ? -11.852 2.949 24.201 1.00 93.00 71 GLN A C 1
ATOM 542 O O . GLN A 1 71 ? -11.517 2.629 23.056 1.00 93.00 71 GLN A O 1
ATOM 547 N N . PRO A 1 72 ? -11.483 4.131 24.729 1.00 92.88 72 PRO A N 1
ATOM 548 C CA . PRO A 1 72 ? -10.706 5.119 23.978 1.00 92.88 72 PRO A CA 1
ATOM 549 C C . PRO A 1 72 ? -9.401 4.563 23.393 1.00 92.88 72 PRO A C 1
ATOM 551 O O . PRO A 1 72 ? -8.978 4.977 22.317 1.00 92.88 72 PRO A O 1
ATOM 554 N N . GLU A 1 73 ? -8.776 3.605 24.080 1.00 94.62 73 GLU A N 1
ATOM 555 C CA . GLU A 1 73 ? -7.549 2.958 23.613 1.00 94.62 73 GLU A CA 1
ATOM 556 C C . GLU A 1 73 ? -7.764 2.160 22.320 1.00 94.62 73 GLU A C 1
ATOM 558 O O . GLU A 1 73 ? -6.955 2.240 21.400 1.00 94.62 73 GLU A O 1
ATOM 563 N N . THR A 1 74 ? -8.902 1.475 22.188 1.00 93.50 74 THR A N 1
ATOM 564 C CA . THR A 1 74 ? -9.273 0.757 20.961 1.00 93.50 74 THR A CA 1
ATOM 565 C C . THR A 1 74 ? -9.375 1.718 19.775 1.00 93.50 74 THR A C 1
ATOM 567 O O . THR A 1 74 ? -8.855 1.435 18.695 1.00 93.50 74 THR A O 1
ATOM 570 N N . LEU A 1 75 ? -9.976 2.895 19.984 1.00 92.31 75 LEU A N 1
ATOM 571 C CA . LEU A 1 75 ? -10.088 3.928 18.950 1.00 92.31 75 LEU A CA 1
ATOM 572 C C . LEU A 1 75 ? -8.715 4.484 18.540 1.00 92.31 75 LEU A C 1
ATOM 574 O O . LEU A 1 75 ? -8.473 4.704 17.354 1.00 92.31 75 LEU A O 1
ATOM 578 N N . ARG A 1 76 ? -7.793 4.671 19.496 1.00 95.75 76 ARG A N 1
ATOM 579 C CA . ARG A 1 76 ? -6.416 5.111 19.204 1.00 95.75 76 ARG A CA 1
ATOM 580 C C . ARG A 1 76 ? -5.644 4.082 18.389 1.00 95.75 76 ARG A C 1
ATOM 582 O O . ARG A 1 76 ? -4.985 4.454 17.422 1.00 95.75 76 ARG A O 1
ATOM 589 N N . ILE A 1 77 ? -5.745 2.801 18.741 1.00 95.81 77 ILE A N 1
ATOM 590 C CA . ILE A 1 77 ? -5.089 1.718 17.998 1.00 95.81 77 ILE A CA 1
ATOM 591 C C . ILE A 1 77 ? -5.595 1.682 16.551 1.00 95.81 77 ILE A C 1
ATOM 593 O O . ILE A 1 77 ? -4.787 1.615 15.622 1.00 95.81 77 ILE A O 1
ATOM 597 N N . MET A 1 78 ? -6.912 1.793 16.341 1.00 95.38 78 MET A N 1
ATOM 598 C CA . MET A 1 78 ? -7.474 1.886 14.991 1.00 95.38 78 MET A CA 1
ATOM 599 C C . MET A 1 78 ? -6.960 3.123 14.248 1.00 95.38 78 MET A C 1
ATOM 601 O O . MET A 1 78 ? -6.515 2.996 13.111 1.00 95.38 78 MET A O 1
ATOM 605 N N . ALA A 1 79 ? -6.920 4.294 14.890 1.00 95.94 79 ALA A N 1
ATOM 606 C CA . ALA A 1 79 ? -6.387 5.512 14.277 1.00 95.94 79 ALA A CA 1
ATOM 607 C C . ALA A 1 79 ? -4.913 5.367 13.844 1.00 95.94 79 ALA A C 1
ATOM 609 O O . ALA A 1 79 ? -4.549 5.786 12.746 1.00 95.94 79 ALA A O 1
ATOM 610 N N . HIS A 1 80 ? -4.066 4.723 14.653 1.00 97.56 80 HIS A N 1
ATOM 611 C CA . HIS A 1 80 ? -2.671 4.452 14.285 1.00 97.56 80 HIS A CA 1
ATOM 612 C C . HIS A 1 80 ? -2.541 3.486 13.100 1.00 97.56 80 HIS A C 1
ATOM 614 O O . HIS A 1 80 ? -1.660 3.656 12.251 1.00 97.56 80 HIS A O 1
ATOM 620 N N . ARG A 1 81 ? -3.422 2.485 13.007 1.00 96.88 81 ARG A N 1
ATOM 621 C CA . ARG A 1 81 ? -3.466 1.577 11.852 1.00 96.88 81 ARG A CA 1
ATOM 622 C C . ARG A 1 81 ? -3.941 2.296 10.590 1.00 96.88 81 ARG A C 1
ATOM 624 O O . ARG A 1 81 ? -3.317 2.121 9.549 1.00 96.88 81 ARG A O 1
ATOM 631 N N . ILE A 1 82 ? -4.957 3.158 10.697 1.00 97.12 82 ILE A N 1
ATOM 632 C CA . ILE A 1 82 ? -5.414 4.033 9.603 1.00 97.12 82 ILE A CA 1
ATOM 633 C C . ILE A 1 82 ? -4.247 4.880 9.081 1.00 97.12 82 ILE A C 1
ATOM 635 O O . ILE A 1 82 ? -3.965 4.851 7.886 1.00 97.12 82 ILE A O 1
ATOM 639 N N . ASP A 1 83 ? -3.527 5.578 9.966 1.00 97.25 83 ASP A N 1
ATOM 640 C CA . ASP A 1 83 ? -2.359 6.392 9.594 1.00 97.25 83 ASP A CA 1
ATOM 641 C C . ASP A 1 83 ? -1.263 5.552 8.912 1.00 97.25 83 ASP A C 1
ATOM 643 O O . ASP A 1 83 ? -0.678 5.962 7.908 1.00 97.25 83 ASP A O 1
ATOM 647 N N . THR A 1 84 ? -1.023 4.335 9.404 1.00 96.62 84 THR A N 1
ATOM 648 C CA . THR A 1 84 ? -0.051 3.408 8.808 1.00 96.62 84 THR A CA 1
ATOM 649 C C . THR A 1 84 ? -0.438 3.018 7.383 1.00 96.62 84 THR A C 1
ATOM 651 O O . THR A 1 84 ? 0.386 3.135 6.472 1.00 96.62 84 THR A O 1
ATOM 654 N N . TYR A 1 85 ? -1.681 2.587 7.159 1.00 97.12 85 TYR A N 1
ATOM 655 C CA . TYR A 1 85 ? -2.149 2.213 5.823 1.00 97.12 85 TYR A CA 1
ATOM 656 C C . TYR A 1 85 ? -2.220 3.424 4.890 1.00 97.12 85 TYR A C 1
ATOM 658 O O . TYR A 1 85 ? -1.841 3.323 3.725 1.00 97.12 85 TYR A O 1
ATOM 666 N N . GLN A 1 86 ? -2.578 4.603 5.401 1.00 96.44 86 GLN A N 1
ATOM 667 C CA . GLN A 1 86 ? -2.552 5.840 4.625 1.00 96.44 86 GLN A CA 1
ATOM 668 C C . GLN A 1 86 ? -1.135 6.165 4.136 1.00 96.44 86 GLN A C 1
ATOM 670 O O . GLN A 1 86 ? -0.944 6.467 2.956 1.00 96.44 86 GLN A O 1
ATOM 675 N N . LYS A 1 87 ? -0.124 6.045 5.004 1.00 96.25 87 LYS A N 1
ATOM 676 C CA . LYS A 1 87 ? 1.287 6.214 4.623 1.00 96.25 87 LYS A CA 1
ATOM 677 C C . LYS A 1 87 ? 1.739 5.169 3.606 1.00 96.25 87 LYS A C 1
ATOM 679 O O . LYS A 1 87 ? 2.486 5.506 2.690 1.00 96.25 87 LYS A O 1
ATOM 684 N N . GLN A 1 88 ? 1.284 3.921 3.721 1.00 93.25 88 GLN A N 1
ATOM 685 C CA . GLN A 1 88 ? 1.581 2.880 2.729 1.00 93.25 88 GLN A CA 1
ATOM 686 C C . GLN A 1 88 ? 0.991 3.214 1.353 1.00 93.25 88 GLN A C 1
ATOM 688 O O . GLN A 1 88 ? 1.718 3.131 0.363 1.00 93.25 88 GLN A O 1
ATOM 693 N N . VAL A 1 89 ? -0.266 3.674 1.287 1.00 96.00 89 VAL A N 1
ATOM 694 C CA . VAL A 1 89 ? -0.887 4.142 0.034 1.00 96.00 89 VAL A CA 1
ATOM 695 C C . VAL A 1 89 ? -0.110 5.321 -0.548 1.00 96.00 89 VAL A C 1
ATOM 697 O O . VAL A 1 89 ? 0.241 5.303 -1.724 1.00 96.00 89 VAL A O 1
ATOM 700 N N . GLN A 1 90 ? 0.211 6.329 0.268 1.00 95.56 90 GLN A N 1
ATOM 701 C CA . GLN A 1 90 ? 0.970 7.500 -0.182 1.00 95.56 90 GLN A CA 1
ATOM 702 C C . GLN A 1 90 ? 2.345 7.113 -0.741 1.00 95.56 90 GLN A C 1
ATOM 704 O O . GLN A 1 90 ? 2.720 7.576 -1.817 1.00 95.56 90 GLN A O 1
ATOM 709 N N . ASN A 1 91 ? 3.070 6.229 -0.053 1.00 93.56 91 ASN A N 1
ATOM 710 C CA . ASN A 1 91 ? 4.368 5.733 -0.508 1.00 93.56 91 ASN A CA 1
ATOM 711 C C . ASN A 1 91 ? 4.249 4.918 -1.802 1.00 93.56 91 ASN A C 1
ATOM 713 O O . ASN A 1 91 ? 5.056 5.102 -2.712 1.00 93.56 91 ASN A O 1
ATOM 717 N N . GLY A 1 92 ? 3.240 4.049 -1.908 1.00 92.44 92 GLY A N 1
ATOM 718 C CA . GLY A 1 92 ? 2.961 3.289 -3.125 1.00 92.44 92 GLY A CA 1
ATOM 719 C C . GLY A 1 92 ? 2.677 4.203 -4.319 1.00 92.44 92 GLY A C 1
ATOM 720 O O . GLY A 1 92 ? 3.301 4.055 -5.367 1.00 92.44 92 GLY A O 1
ATOM 721 N N . LEU A 1 93 ? 1.818 5.213 -4.142 1.00 94.00 93 LEU A N 1
ATOM 722 C CA . LEU A 1 93 ? 1.494 6.199 -5.181 1.00 94.00 93 LEU A CA 1
ATOM 723 C C . LEU A 1 93 ? 2.709 7.045 -5.582 1.00 94.00 93 LEU A C 1
ATOM 725 O O . LEU A 1 93 ? 2.935 7.283 -6.769 1.00 94.00 93 LEU A O 1
ATOM 729 N N . PHE A 1 94 ? 3.509 7.482 -4.607 1.00 94.75 94 PHE A N 1
ATOM 730 C CA . PHE A 1 94 ? 4.748 8.213 -4.867 1.00 94.75 94 PHE A CA 1
ATOM 731 C C . PHE A 1 94 ? 5.729 7.377 -5.699 1.00 94.75 94 PHE A C 1
ATOM 733 O O . PHE A 1 94 ? 6.270 7.860 -6.696 1.00 94.75 94 PHE A O 1
ATOM 740 N N . ASN A 1 95 ? 5.923 6.112 -5.322 1.00 89.88 95 ASN A N 1
ATOM 741 C CA . ASN A 1 95 ? 6.794 5.191 -6.043 1.00 89.88 95 ASN A CA 1
ATOM 742 C C . ASN A 1 95 ? 6.269 4.897 -7.452 1.00 89.88 95 ASN A C 1
ATOM 744 O O . ASN A 1 95 ? 7.055 4.941 -8.392 1.00 89.88 95 ASN A O 1
ATOM 748 N N . LEU A 1 96 ? 4.959 4.689 -7.623 1.00 91.12 96 LEU A N 1
ATOM 749 C CA . LEU A 1 96 ? 4.339 4.530 -8.942 1.00 91.12 96 LEU A CA 1
ATOM 750 C C . LEU A 1 96 ? 4.626 5.718 -9.851 1.00 91.12 96 LEU A C 1
ATOM 752 O O . LEU A 1 96 ? 5.102 5.529 -10.967 1.00 91.12 96 LEU A O 1
ATOM 756 N N . LYS A 1 97 ? 4.402 6.941 -9.360 1.00 92.19 97 LYS A N 1
ATOM 757 C CA . LYS A 1 97 ? 4.694 8.154 -10.128 1.00 92.19 97 LYS A CA 1
ATOM 758 C C . LYS A 1 97 ? 6.165 8.208 -10.543 1.00 92.19 97 LYS A C 1
ATOM 760 O O . LYS A 1 97 ? 6.464 8.463 -11.705 1.00 92.19 97 LYS A O 1
ATOM 765 N N . LYS A 1 98 ? 7.078 7.920 -9.613 1.00 90.25 98 LYS A N 1
ATOM 766 C CA . LYS A 1 98 ? 8.515 7.884 -9.897 1.00 90.25 98 LYS A CA 1
ATOM 767 C C . LYS A 1 98 ? 8.867 6.828 -10.949 1.00 90.25 98 LYS A C 1
ATOM 769 O O . LYS A 1 98 ? 9.644 7.110 -11.852 1.00 90.25 98 LYS A O 1
ATOM 774 N N . PHE A 1 99 ? 8.283 5.635 -10.865 1.00 86.19 99 PHE A N 1
ATOM 775 C CA . PHE A 1 99 ? 8.512 4.581 -11.851 1.00 86.19 99 PHE A CA 1
ATOM 776 C C . PHE A 1 99 ? 7.950 4.950 -13.224 1.00 86.19 99 PHE A C 1
ATOM 778 O O . PHE A 1 99 ? 8.610 4.687 -14.220 1.00 86.19 99 PHE A O 1
ATOM 785 N N . MET A 1 100 ? 6.805 5.633 -13.297 1.00 83.25 1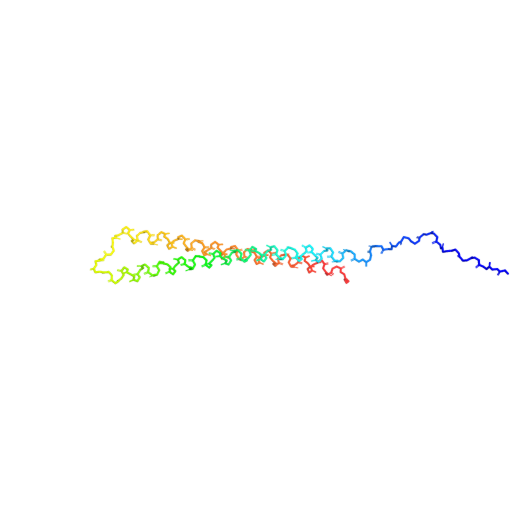00 MET A N 1
ATOM 786 C CA . MET A 1 100 ? 6.287 6.168 -14.561 1.00 83.25 100 MET A CA 1
ATOM 787 C C . MET A 1 100 ? 7.236 7.207 -15.178 1.00 83.25 100 MET A C 1
ATOM 789 O O . MET A 1 100 ? 7.502 7.142 -16.374 1.00 83.25 100 MET A O 1
ATOM 793 N N . GLU A 1 101 ? 7.803 8.116 -14.379 1.00 88.19 101 GLU A N 1
ATOM 794 C CA . GLU A 1 101 ? 8.826 9.067 -14.849 1.00 88.19 101 GLU A CA 1
ATOM 795 C C . GLU A 1 101 ? 10.111 8.360 -15.319 1.00 88.19 101 GLU A C 1
ATOM 797 O O . GLU A 1 101 ? 10.760 8.800 -16.270 1.00 88.19 101 GLU A O 1
ATOM 802 N N . ASP A 1 102 ? 10.496 7.261 -14.665 1.00 82.00 102 ASP A N 1
ATOM 803 C CA . ASP A 1 102 ? 11.646 6.452 -15.072 1.00 82.00 102 ASP A CA 1
ATOM 804 C C . ASP A 1 102 ? 11.370 5.684 -16.381 1.00 82.00 102 ASP A C 1
ATOM 806 O O . ASP A 1 102 ? 12.276 5.583 -17.211 1.00 82.00 102 ASP A O 1
ATOM 810 N N . ILE A 1 103 ? 10.137 5.198 -16.608 1.00 77.75 103 ILE A N 1
ATOM 811 C CA . ILE A 1 103 ? 9.704 4.606 -17.893 1.00 77.75 103 ILE A CA 1
ATOM 812 C C . ILE A 1 103 ? 9.785 5.645 -19.005 1.00 77.75 103 ILE A C 1
ATOM 814 O O . ILE A 1 103 ? 10.320 5.347 -20.071 1.00 77.75 103 ILE A O 1
ATOM 818 N N . ASP A 1 104 ? 9.276 6.852 -18.763 1.00 80.06 104 ASP A N 1
ATOM 819 C CA . ASP A 1 104 ? 9.260 7.940 -19.742 1.00 80.06 104 ASP A CA 1
ATOM 820 C C . ASP A 1 104 ? 10.689 8.300 -20.179 1.00 80.06 104 ASP A C 1
ATOM 822 O O . ASP A 1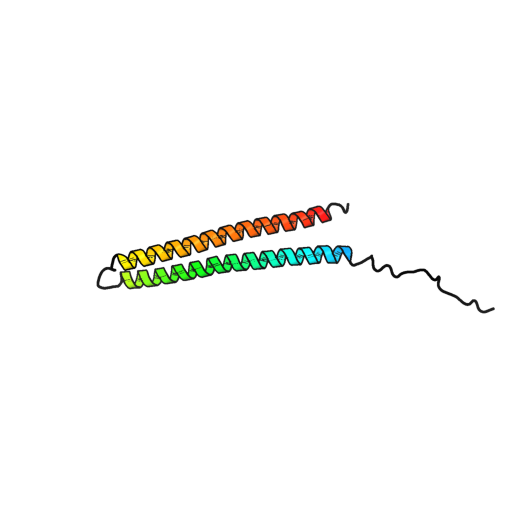 104 ? 11.041 8.202 -21.353 1.00 80.06 104 ASP A O 1
ATOM 826 N N . LYS A 1 105 ? 11.592 8.527 -19.215 1.00 82.38 105 LYS A N 1
ATOM 827 C CA . LYS A 1 105 ? 13.023 8.760 -19.489 1.00 82.38 105 LYS A CA 1
ATOM 828 C C . LYS A 1 105 ? 13.700 7.580 -20.176 1.00 82.38 105 LYS A C 1
ATOM 830 O O . LYS A 1 105 ? 14.577 7.777 -21.021 1.00 82.38 105 LYS A O 1
ATOM 835 N N . ALA A 1 106 ? 13.386 6.348 -19.771 1.00 74.94 106 ALA A N 1
ATOM 836 C CA . ALA A 1 106 ? 13.933 5.166 -20.423 1.00 74.94 106 ALA A CA 1
ATOM 837 C C . ALA A 1 106 ? 13.482 5.125 -21.885 1.00 74.94 106 ALA A C 1
ATOM 839 O O . ALA A 1 106 ? 14.328 4.902 -22.744 1.00 74.94 106 ALA A O 1
ATOM 840 N N . THR A 1 107 ? 12.212 5.433 -22.154 1.00 72.44 107 THR A N 1
ATOM 841 C CA . THR A 1 107 ? 11.596 5.449 -23.486 1.00 72.44 107 THR A CA 1
ATOM 842 C C . THR A 1 107 ? 12.160 6.555 -24.378 1.00 72.44 107 THR A C 1
ATOM 844 O O . THR A 1 107 ? 12.583 6.273 -25.499 1.00 72.44 107 THR A O 1
ATOM 847 N N . ASP A 1 108 ? 12.291 7.778 -23.866 1.00 74.25 108 ASP A N 1
ATOM 848 C CA . ASP A 1 108 ? 12.916 8.913 -24.560 1.00 74.25 108 ASP A CA 1
ATOM 849 C C . ASP A 1 108 ? 14.348 8.608 -25.011 1.00 74.25 108 ASP A C 1
ATOM 851 O O . ASP A 1 108 ? 14.767 8.951 -26.120 1.00 74.25 108 ASP A O 1
ATOM 855 N N . ASN A 1 109 ? 15.123 7.929 -24.161 1.00 71.69 109 ASN A N 1
ATOM 856 C CA . ASN A 1 109 ? 16.484 7.520 -24.502 1.00 71.69 109 ASN A CA 1
ATOM 857 C C . ASN A 1 109 ? 16.527 6.479 -25.634 1.00 71.69 109 ASN A C 1
ATOM 859 O O . ASN A 1 109 ? 17.545 6.382 -26.324 1.00 71.69 109 ASN A O 1
ATOM 863 N N . ILE A 1 110 ? 15.455 5.706 -25.840 1.00 65.44 110 ILE A N 1
ATOM 864 C CA . ILE A 1 110 ? 15.311 4.804 -26.994 1.00 65.44 110 ILE A CA 1
ATOM 865 C C . ILE A 1 110 ? 15.030 5.629 -28.242 1.00 65.44 110 ILE A C 1
ATOM 867 O O . ILE A 1 110 ? 15.721 5.461 -29.242 1.00 65.44 110 ILE A O 1
ATOM 871 N N . GLN A 1 111 ? 14.047 6.530 -28.169 1.00 60.94 111 GLN A N 1
ATOM 872 C CA . GLN A 1 111 ? 13.586 7.325 -29.308 1.00 60.94 111 GLN A CA 1
ATOM 873 C C . GLN A 1 111 ? 14.684 8.261 -29.835 1.00 60.94 111 GLN A C 1
ATOM 875 O O . GLN A 1 111 ? 14.972 8.291 -31.031 1.00 60.94 111 GLN A O 1
ATOM 880 N N . ARG A 1 112 ? 15.421 8.936 -28.946 1.00 64.44 112 ARG A N 1
ATOM 881 C CA . ARG A 1 112 ? 16.586 9.749 -29.344 1.00 64.44 112 ARG A CA 1
ATOM 882 C C . ARG A 1 112 ? 17.708 8.920 -29.976 1.00 64.44 112 ARG A C 1
ATOM 884 O O . ARG A 1 112 ? 18.415 9.409 -30.851 1.00 64.44 112 ARG A O 1
ATOM 891 N N . ASN A 1 113 ? 17.860 7.658 -29.570 1.00 56.44 113 ASN A N 1
ATOM 892 C CA . ASN A 1 113 ? 18.780 6.709 -30.203 1.00 56.44 113 ASN A CA 1
ATOM 893 C C . ASN A 1 113 ? 18.207 6.052 -31.474 1.00 56.44 113 ASN A C 1
ATOM 895 O O . ASN A 1 113 ? 18.919 5.273 -32.103 1.00 56.44 113 ASN A O 1
ATOM 899 N N . SER A 1 114 ? 16.971 6.330 -31.887 1.00 54.50 114 SER A N 1
ATOM 900 C CA . SER A 1 114 ? 16.473 5.965 -33.220 1.00 54.5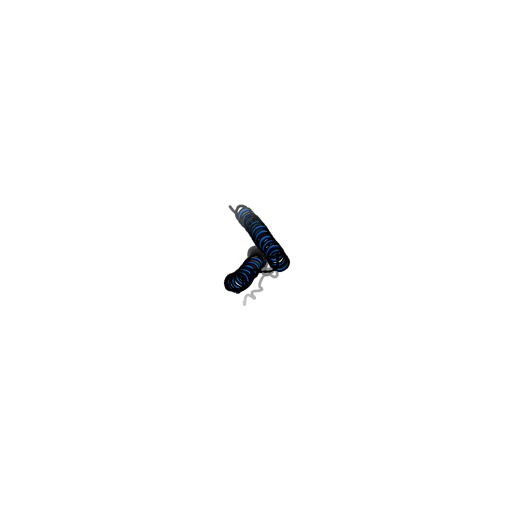0 114 SER A CA 1
ATOM 901 C C . SER A 1 114 ? 16.546 7.120 -34.220 1.00 54.50 114 SER A C 1
ATOM 903 O O . SER A 1 114 ? 16.714 6.864 -35.409 1.00 54.50 114 SER A O 1
ATOM 905 N N . ASP A 1 115 ? 16.517 8.371 -33.750 1.00 50.69 115 ASP A N 1
ATOM 906 C CA . ASP A 1 115 ? 16.478 9.564 -34.611 1.00 50.69 115 ASP A CA 1
ATOM 907 C C . ASP A 1 115 ? 17.814 9.921 -35.291 1.00 50.69 115 ASP A C 1
ATOM 909 O O . ASP A 1 115 ? 17.817 10.646 -36.279 1.00 50.69 115 ASP A O 1
ATOM 913 N N . TRP A 1 116 ? 18.957 9.377 -34.853 1.00 46.41 116 TRP A N 1
ATOM 914 C CA . TRP A 1 116 ? 20.253 9.560 -35.545 1.00 46.41 116 TRP A CA 1
ATOM 915 C C . TRP A 1 116 ? 20.420 8.685 -36.803 1.00 46.41 116 TRP A C 1
ATOM 917 O O . TRP A 1 116 ? 21.504 8.652 -37.388 1.00 46.41 116 TRP A O 1
ATOM 927 N N . LYS A 1 117 ? 19.377 7.940 -37.201 1.00 45.66 117 LYS A N 1
ATOM 928 C CA . LYS A 1 117 ? 19.372 7.042 -38.369 1.00 45.66 117 LYS A CA 1
ATOM 929 C C . LYS A 1 117 ? 18.551 7.553 -39.564 1.00 45.66 117 LYS A C 1
ATOM 931 O O . LYS A 1 117 ? 18.156 6.738 -40.399 1.00 45.66 117 LYS A O 1
ATOM 936 N N . TYR A 1 118 ? 18.361 8.865 -39.686 1.00 42.97 118 TYR A N 1
ATOM 937 C CA . TYR A 1 118 ? 17.922 9.507 -40.930 1.00 42.97 118 TYR A CA 1
ATOM 938 C C . TYR A 1 118 ? 18.879 10.621 -41.343 1.00 42.97 118 TYR A C 1
ATOM 940 O O . TYR A 1 118 ? 19.251 11.432 -40.467 1.00 42.97 118 TYR A O 1
#

Radius of gyration: 30.0 Å; chains: 1; bounding box: 66×38×95 Å